Protein AF-A0A9W7AZM4-F1 (afdb_monomer_lite)

Foldseek 3Di:
DVVVVVCLVVVDLVSNLVVVLVVVLVVLVVLQVLVVVLVDDAPSPLVNVLSVVLSVCCRPPVVCSVVSVVVSVVVRVVVVVPDPDPDDDPVSSPDPPD

Secondary structure (DSSP, 8-state):
-HHHHHHHHTT-HHHHHHHHHHHHHHHHHHHHHHHHTTT----HHHHHHHHHHHHHHHHH-TTTHHHHHHHHHHHHHHHHHHS---PPPTTTS-----

Radius of gyration: 16.4 Å; chains: 1; bounding box: 35×31×39 Å

Sequence (98 aa):
MGLAVAVWVFSGNYIFTSLFTLMVLLGQLEYYRGVMSTGVYPARKISVVGSCAMFLTGLFFPSLHQLCLPAFSTISMIWFLTAKRNASSISEVRSPFT

Organism: NCBI:txid1714387

pLDDT: mean 77.92, std 11.47, range [40.75, 89.75]

Structure (mmCIF, N/CA/C/O backbone):
data_AF-A0A9W7AZM4-F1
#
_entry.id   AF-A0A9W7AZM4-F1
#
loop_
_atom_site.group_PDB
_atom_site.id
_atom_site.type_symbol
_atom_site.label_atom_id
_atom_site.label_alt_id
_atom_site.label_comp_id
_atom_site.label_asym_id
_atom_site.label_entity_id
_atom_site.label_seq_id
_atom_site.pdbx_PDB_ins_code
_atom_site.Cartn_x
_atom_site.Cartn_y
_atom_site.Cartn_z
_atom_site.occupancy
_atom_site.B_iso_or_equiv
_atom_site.auth_seq_id
_atom_site.auth_comp_id
_atom_site.auth_asym_id
_atom_site.auth_atom_id
_atom_site.pdbx_PDB_model_num
ATOM 1 N N . MET A 1 1 ? 4.113 -18.159 -18.810 1.00 62.81 1 MET A N 1
ATOM 2 C CA . MET A 1 1 ? 4.106 -17.378 -17.551 1.00 62.81 1 MET A CA 1
ATOM 3 C C . MET A 1 1 ? 5.427 -16.639 -17.327 1.00 62.81 1 MET A C 1
ATOM 5 O O . MET A 1 1 ? 5.399 -15.419 -17.343 1.00 62.81 1 MET A O 1
ATOM 9 N N . GLY A 1 2 ? 6.584 -17.311 -17.230 1.00 75.88 2 GLY A N 1
ATOM 10 C CA . GLY A 1 2 ? 7.870 -16.642 -16.933 1.00 75.88 2 GLY A CA 1
ATOM 11 C C . GLY A 1 2 ? 8.326 -15.557 -17.925 1.00 75.88 2 GLY A C 1
ATOM 12 O O . GLY A 1 2 ? 8.801 -14.513 -17.501 1.00 75.88 2 GLY A O 1
ATOM 13 N N . LEU A 1 3 ? 8.117 -15.752 -19.232 1.00 80.94 3 LEU A N 1
ATOM 14 C CA . LEU A 1 3 ? 8.539 -14.788 -20.264 1.00 80.94 3 LEU A CA 1
ATOM 15 C C . LEU A 1 3 ? 7.754 -13.463 -20.180 1.00 80.94 3 LEU A C 1
ATOM 17 O O . LEU A 1 3 ? 8.336 -12.389 -20.260 1.00 80.94 3 LEU A O 1
ATOM 21 N N . ALA A 1 4 ? 6.445 -13.534 -19.919 1.00 77.94 4 ALA A N 1
ATOM 22 C CA . ALA A 1 4 ? 5.602 -12.353 -19.721 1.00 77.94 4 ALA A CA 1
ATOM 23 C C . ALA A 1 4 ? 6.001 -11.565 -18.462 1.00 77.94 4 ALA A C 1
ATOM 25 O O . ALA A 1 4 ? 6.061 -10.339 -18.491 1.00 77.94 4 ALA A O 1
ATOM 26 N N . VAL A 1 5 ? 6.337 -12.271 -17.375 1.00 78.25 5 VAL A N 1
ATOM 27 C CA . VAL A 1 5 ? 6.831 -11.647 -16.138 1.00 78.25 5 VAL A CA 1
ATOM 28 C C . VAL A 1 5 ? 8.200 -11.006 -16.362 1.00 78.25 5 VAL A C 1
ATOM 30 O O . VAL A 1 5 ? 8.421 -9.896 -15.898 1.00 78.25 5 VAL A O 1
ATOM 33 N N . ALA A 1 6 ? 9.095 -11.646 -17.118 1.00 78.44 6 ALA A N 1
ATOM 34 C CA . ALA A 1 6 ? 10.397 -11.072 -17.450 1.00 78.44 6 ALA A CA 1
ATOM 35 C C . ALA A 1 6 ? 10.249 -9.777 -18.265 1.00 78.44 6 ALA A C 1
ATOM 37 O O . ALA A 1 6 ? 10.795 -8.749 -17.876 1.00 78.44 6 ALA A O 1
ATOM 38 N N . VAL A 1 7 ? 9.453 -9.792 -19.340 1.00 82.06 7 VAL A N 1
ATOM 39 C CA . VAL A 1 7 ? 9.188 -8.589 -20.154 1.00 82.06 7 VAL A CA 1
ATOM 40 C C . VAL A 1 7 ? 8.599 -7.465 -19.302 1.00 82.06 7 VAL A C 1
ATOM 42 O O . VAL A 1 7 ? 8.968 -6.307 -19.469 1.00 82.06 7 VAL A O 1
ATOM 45 N N . TRP A 1 8 ? 7.734 -7.799 -18.346 1.00 79.12 8 TRP A N 1
ATOM 46 C CA . TRP A 1 8 ? 7.166 -6.823 -17.426 1.00 79.12 8 TRP A CA 1
ATOM 47 C C . TRP A 1 8 ? 8.191 -6.254 -16.432 1.00 79.12 8 TRP A C 1
ATOM 49 O O . TRP A 1 8 ? 8.272 -5.035 -16.283 1.00 79.12 8 TRP A O 1
ATOM 59 N N . VAL A 1 9 ? 9.018 -7.093 -15.803 1.00 79.50 9 VAL A N 1
ATOM 60 C CA . VAL A 1 9 ? 10.091 -6.652 -14.888 1.00 79.50 9 VAL A CA 1
ATOM 61 C C . VAL A 1 9 ? 11.097 -5.750 -15.610 1.00 79.50 9 VAL A C 1
ATOM 63 O O . VAL A 1 9 ? 11.555 -4.760 -15.045 1.00 79.50 9 VAL A O 1
ATOM 66 N N . PHE A 1 10 ? 11.387 -6.035 -16.881 1.00 81.12 10 PHE A N 1
ATOM 67 C CA . PHE A 1 10 ? 12.299 -5.234 -17.701 1.00 81.12 10 PHE A CA 1
ATOM 68 C C . PHE A 1 10 ? 11.629 -4.052 -18.429 1.00 81.12 10 PHE A C 1
ATOM 70 O O . PHE A 1 10 ? 12.321 -3.293 -19.102 1.00 81.12 10 PHE A O 1
ATOM 77 N N . SER A 1 11 ? 10.315 -3.833 -18.271 1.00 79.06 11 SER A N 1
ATOM 78 C CA . SER A 1 11 ? 9.567 -2.751 -18.950 1.00 79.06 11 SER A CA 1
ATOM 79 C C . SER A 1 11 ? 9.839 -1.337 -18.406 1.00 79.06 11 SER A C 1
ATOM 81 O O . SER A 1 11 ? 9.304 -0.354 -18.920 1.00 79.06 11 SER A O 1
ATOM 83 N N . GLY A 1 12 ? 10.695 -1.218 -17.389 1.00 78.88 12 GLY A N 1
ATOM 84 C CA . GLY A 1 12 ? 11.067 0.045 -16.758 1.00 78.88 12 GLY A CA 1
ATOM 85 C C . GLY A 1 12 ? 10.205 0.389 -15.542 1.00 78.88 12 GLY A C 1
ATOM 86 O O . GLY A 1 12 ? 9.069 -0.063 -15.394 1.00 78.88 12 GLY A O 1
ATOM 87 N N . ASN A 1 13 ? 10.764 1.219 -14.657 1.00 79.38 13 ASN A N 1
ATOM 88 C CA . ASN A 1 13 ? 10.224 1.457 -13.314 1.00 79.38 13 ASN A CA 1
ATOM 89 C C . ASN A 1 13 ? 8.767 1.942 -13.315 1.00 79.38 13 ASN A C 1
ATOM 91 O O . ASN A 1 13 ? 7.975 1.498 -12.497 1.00 79.38 13 ASN A O 1
ATOM 95 N N . TYR A 1 14 ? 8.367 2.798 -14.256 1.00 79.12 14 TYR A N 1
ATOM 96 C CA . TYR A 1 14 ? 7.004 3.337 -14.290 1.00 79.12 14 TYR A CA 1
ATOM 97 C C . TYR A 1 14 ? 5.941 2.281 -14.631 1.00 79.12 14 TYR A C 1
ATOM 99 O O . TYR A 1 14 ? 4.900 2.211 -13.973 1.00 79.12 14 TYR A O 1
ATOM 107 N N . ILE A 1 15 ? 6.192 1.444 -15.641 1.00 82.25 15 ILE A N 1
ATOM 108 C CA . ILE A 1 15 ? 5.246 0.408 -16.091 1.00 82.25 15 ILE A CA 1
ATOM 109 C C . ILE A 1 15 ? 5.220 -0.745 -15.085 1.00 82.25 15 ILE A C 1
ATOM 111 O O . ILE A 1 15 ? 4.150 -1.244 -14.729 1.00 82.25 15 ILE A O 1
ATOM 115 N N . PHE A 1 16 ? 6.386 -1.115 -14.557 1.00 83.38 16 PHE A N 1
ATOM 116 C CA . PHE A 1 16 ? 6.489 -2.113 -13.504 1.00 83.38 16 PHE A CA 1
ATOM 117 C C . PHE A 1 16 ? 5.727 -1.687 -12.243 1.00 83.38 16 PHE A C 1
ATOM 119 O O . PHE A 1 16 ? 4.806 -2.382 -11.807 1.00 83.38 16 PHE A O 1
ATOM 126 N N . THR A 1 17 ? 6.041 -0.510 -11.699 1.00 84.75 17 THR A N 1
ATOM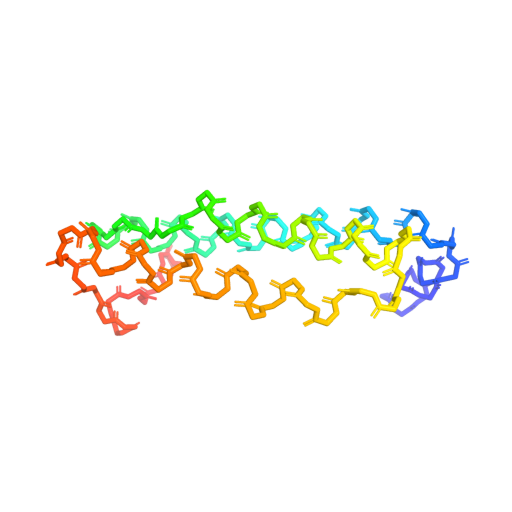 127 C CA . THR A 1 17 ? 5.446 -0.027 -10.449 1.00 84.75 17 THR A CA 1
ATOM 128 C C . THR A 1 17 ? 3.950 0.247 -10.586 1.00 84.75 17 THR A C 1
ATOM 130 O O . THR A 1 17 ? 3.203 -0.058 -9.659 1.00 84.75 17 THR A O 1
ATOM 133 N N . SER A 1 18 ? 3.473 0.771 -11.720 1.00 83.56 18 SER A N 1
ATOM 134 C CA . SER A 1 18 ? 2.038 1.045 -11.919 1.00 83.56 18 SER A CA 1
ATOM 135 C C . SER A 1 18 ? 1.195 -0.231 -11.983 1.00 83.56 18 SER A C 1
ATOM 137 O O . SER A 1 18 ? 0.205 -0.343 -11.257 1.00 83.56 18 SER A O 1
ATOM 139 N N . LEU A 1 19 ? 1.608 -1.226 -12.773 1.00 86.62 19 LEU A N 1
ATOM 140 C CA . LEU A 1 19 ? 0.925 -2.522 -12.837 1.00 86.62 19 LEU A CA 1
ATOM 141 C C . LEU A 1 19 ? 1.007 -3.271 -11.501 1.00 86.62 19 LEU A C 1
ATOM 143 O O . LEU A 1 19 ? 0.027 -3.887 -11.081 1.00 86.62 19 LEU A O 1
ATOM 147 N N . PHE A 1 20 ? 2.139 -3.174 -10.798 1.00 87.06 20 PHE A N 1
ATOM 148 C CA . PHE A 1 20 ? 2.305 -3.795 -9.485 1.00 87.06 20 PHE A CA 1
ATOM 149 C C . PHE A 1 20 ? 1.392 -3.140 -8.444 1.00 87.06 20 PHE A C 1
ATOM 151 O O . PHE A 1 20 ? 0.697 -3.828 -7.698 1.00 87.06 20 PHE A O 1
ATOM 158 N N . THR A 1 21 ? 1.311 -1.807 -8.456 1.00 87.81 21 THR A N 1
ATOM 159 C CA . THR A 1 21 ? 0.394 -1.042 -7.601 1.00 87.81 21 THR A CA 1
ATOM 160 C C . THR A 1 21 ? -1.056 -1.441 -7.868 1.00 87.81 21 THR A C 1
ATOM 162 O O . THR A 1 21 ? -1.813 -1.658 -6.925 1.00 87.81 21 THR A O 1
ATOM 165 N N . LEU A 1 22 ? -1.444 -1.598 -9.137 1.00 87.94 22 LEU A N 1
ATOM 166 C CA . LEU A 1 22 ? -2.796 -2.009 -9.519 1.00 87.94 22 LEU A CA 1
ATOM 167 C C . LEU A 1 22 ? -3.128 -3.418 -9.000 1.00 87.94 22 LEU A C 1
ATOM 169 O O . LEU A 1 22 ? -4.193 -3.616 -8.416 1.00 87.94 22 LEU A O 1
ATOM 173 N N . MET A 1 23 ? -2.202 -4.372 -9.128 1.00 88.31 23 MET A N 1
ATOM 174 C CA . MET A 1 23 ? -2.366 -5.728 -8.583 1.00 88.31 23 MET A CA 1
ATOM 175 C C . MET A 1 23 ? -2.536 -5.724 -7.061 1.00 88.31 23 MET A C 1
ATOM 177 O O . MET A 1 23 ? -3.438 -6.380 -6.536 1.00 88.31 23 MET A O 1
ATOM 181 N N . VAL A 1 24 ? -1.724 -4.942 -6.345 1.00 88.50 24 VAL A N 1
ATOM 182 C CA . VAL A 1 24 ? -1.836 -4.808 -4.885 1.00 88.50 24 VAL A CA 1
ATOM 183 C C . VAL A 1 24 ? -3.172 -4.182 -4.489 1.00 88.50 24 VAL A C 1
ATOM 185 O O . VAL A 1 24 ? -3.817 -4.668 -3.562 1.00 88.50 24 VAL A O 1
ATOM 188 N N . LEU A 1 25 ? -3.629 -3.154 -5.2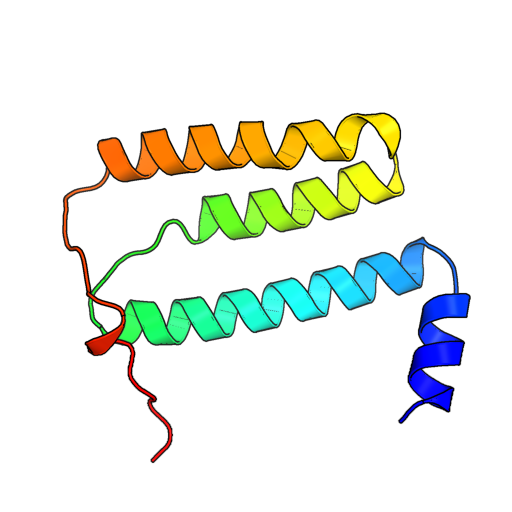09 1.00 88.00 25 LEU A N 1
ATOM 189 C CA . LEU A 1 25 ? -4.928 -2.527 -4.962 1.00 88.00 25 LEU A CA 1
ATOM 190 C C . LEU A 1 25 ? -6.084 -3.514 -5.133 1.00 88.00 25 LEU A C 1
ATOM 192 O O . LEU A 1 25 ? -6.961 -3.574 -4.271 1.00 88.00 25 LEU A O 1
ATOM 196 N N . LEU A 1 26 ? -6.086 -4.302 -6.210 1.00 88.31 26 LEU A N 1
ATOM 197 C CA . LEU A 1 26 ? -7.123 -5.310 -6.446 1.00 88.31 26 LEU A CA 1
ATOM 198 C C . LEU A 1 26 ? -7.119 -6.391 -5.358 1.00 88.31 26 LEU A C 1
ATOM 200 O O . LEU A 1 26 ? -8.175 -6.673 -4.790 1.00 88.31 26 LEU A O 1
ATOM 204 N N . GLY A 1 27 ? -5.946 -6.920 -4.999 1.00 85.62 27 GLY A N 1
ATOM 205 C CA . GLY A 1 27 ? -5.823 -7.923 -3.936 1.00 85.62 27 GLY A CA 1
ATOM 206 C C . GLY A 1 27 ? -6.272 -7.399 -2.568 1.00 85.62 27 GLY A C 1
ATOM 207 O O . GLY A 1 27 ? -6.997 -8.077 -1.839 1.00 85.62 27 GLY A O 1
ATOM 208 N N . GLN A 1 28 ? -5.923 -6.153 -2.231 1.00 84.38 28 GLN A N 1
ATOM 209 C CA . GLN A 1 28 ? -6.397 -5.509 -1.003 1.00 84.38 28 GLN A CA 1
ATOM 210 C C . GLN A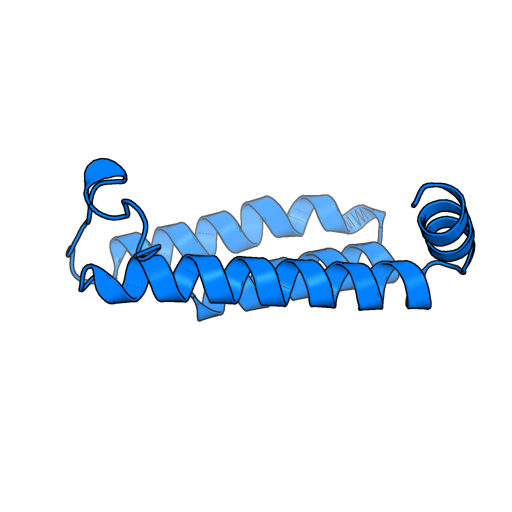 1 28 ? -7.913 -5.308 -1.008 1.00 84.38 28 GLN A C 1
ATOM 212 O O . GLN A 1 28 ? -8.567 -5.517 0.013 1.00 84.38 28 GLN A O 1
ATOM 217 N N . LEU A 1 29 ? -8.492 -4.902 -2.139 1.00 84.56 29 LEU A N 1
ATOM 218 C CA . LEU A 1 29 ? -9.936 -4.718 -2.266 1.00 84.56 29 LEU A CA 1
ATOM 219 C C . LEU A 1 29 ? -10.695 -6.030 -2.079 1.00 84.56 29 LEU A C 1
ATOM 221 O O . LEU A 1 29 ? -11.711 -6.032 -1.387 1.00 84.56 29 LEU A O 1
ATOM 225 N N . GLU A 1 30 ? -10.213 -7.124 -2.659 1.00 84.19 30 GLU A N 1
ATOM 226 C CA . GLU A 1 30 ? -10.802 -8.453 -2.490 1.00 84.19 30 GLU A CA 1
ATOM 227 C C . GLU A 1 30 ? -10.718 -8.928 -1.035 1.00 84.19 30 GLU A C 1
ATOM 229 O O . GLU A 1 30 ? -11.738 -9.301 -0.450 1.00 84.19 30 GLU A O 1
ATOM 234 N N . TYR A 1 31 ? -9.548 -8.783 -0.405 1.00 83.12 31 TYR A N 1
ATOM 235 C CA . TYR A 1 31 ? -9.373 -9.062 1.020 1.00 83.12 31 TYR A CA 1
ATOM 236 C C . TYR A 1 31 ? -10.358 -8.261 1.882 1.00 83.12 31 TYR A C 1
ATOM 238 O O . TYR A 1 31 ? -11.067 -8.819 2.721 1.00 83.12 31 TYR A O 1
ATOM 246 N N . TYR A 1 32 ? -10.475 -6.951 1.643 1.00 81.81 32 TYR A N 1
ATOM 247 C CA . TYR A 1 32 ? -11.406 -6.114 2.395 1.00 81.81 32 TYR A CA 1
ATOM 248 C C . TYR A 1 32 ? -12.868 -6.458 2.134 1.00 81.81 32 TYR A C 1
ATOM 250 O O . TYR A 1 32 ? -13.677 -6.296 3.043 1.00 81.81 32 TYR A O 1
ATOM 258 N N . ARG A 1 33 ? -13.229 -6.936 0.940 1.00 79.62 33 ARG A N 1
ATOM 259 C CA . ARG A 1 33 ? -14.588 -7.431 0.669 1.00 79.62 33 ARG A CA 1
ATOM 260 C C . ARG A 1 33 ? -14.901 -8.663 1.518 1.00 79.62 33 ARG A C 1
ATOM 262 O O . ARG A 1 33 ? -15.969 -8.689 2.120 1.00 79.62 33 ARG A O 1
ATOM 269 N N . GLY A 1 34 ? -13.960 -9.600 1.645 1.00 77.69 34 GLY A N 1
ATOM 270 C CA . GLY A 1 34 ? -14.102 -10.763 2.531 1.00 77.69 34 GLY A CA 1
ATOM 271 C C . GLY A 1 34 ? -14.202 -10.389 4.016 1.00 77.69 34 GLY A C 1
ATOM 272 O O . GLY A 1 34 ? -15.015 -10.944 4.750 1.00 77.69 34 GLY A O 1
ATOM 273 N N . VAL A 1 35 ? -13.440 -9.390 4.464 1.00 75.75 35 VAL A N 1
ATOM 274 C CA . VAL A 1 35 ? -13.544 -8.893 5.849 1.00 75.75 35 VAL A CA 1
ATOM 275 C C . VAL A 1 35 ? -14.854 -8.131 6.079 1.00 75.75 35 VAL A C 1
ATOM 277 O O . VAL A 1 35 ? -15.474 -8.266 7.124 1.00 75.75 35 VAL A O 1
ATOM 280 N N . MET A 1 36 ? -15.334 -7.352 5.110 1.00 76.00 36 MET A N 1
ATOM 281 C CA . MET A 1 36 ? -16.610 -6.643 5.264 1.00 76.00 36 MET A CA 1
ATOM 282 C C . MET A 1 36 ? -17.808 -7.602 5.311 1.00 76.00 36 MET A C 1
ATOM 284 O O . MET A 1 36 ? -18.795 -7.287 5.976 1.00 76.00 36 MET A O 1
ATOM 288 N N . SER A 1 37 ? -17.731 -8.783 4.681 1.00 73.75 37 SER A N 1
ATOM 289 C CA . SER A 1 37 ? -18.788 -9.799 4.805 1.00 73.75 37 SER A CA 1
ATOM 290 C C . SER A 1 37 ? -18.930 -10.392 6.211 1.00 73.75 37 SER A C 1
ATOM 292 O O . SER A 1 37 ? -19.986 -10.935 6.514 1.00 73.75 37 SER A O 1
ATOM 294 N N . THR A 1 38 ? -17.936 -10.241 7.096 1.00 69.94 38 THR A N 1
ATOM 295 C CA . THR A 1 38 ? -18.039 -10.673 8.503 1.00 69.94 38 THR A CA 1
ATOM 296 C C . THR A 1 38 ? -18.630 -9.599 9.425 1.00 69.94 38 THR A C 1
ATOM 298 O O . THR A 1 38 ? -18.690 -9.785 10.637 1.00 69.94 38 THR A O 1
ATOM 301 N N . GLY A 1 39 ? -19.082 -8.462 8.878 1.00 66.75 39 GLY A N 1
ATOM 302 C CA . GLY A 1 39 ? -19.657 -7.357 9.655 1.00 66.75 39 GLY A CA 1
ATOM 303 C C . GLY A 1 39 ? -18.619 -6.438 10.309 1.00 66.75 39 GLY A C 1
ATOM 304 O O . GLY A 1 39 ? -18.981 -5.552 11.089 1.00 66.75 39 GLY A O 1
ATOM 305 N N . VAL A 1 40 ? -17.336 -6.614 9.982 1.00 71.62 40 VAL A N 1
ATOM 306 C CA . VAL A 1 40 ? -16.240 -5.785 10.492 1.00 71.62 40 VAL A CA 1
ATOM 307 C C . VAL A 1 40 ? -15.858 -4.703 9.499 1.00 71.62 40 VAL A C 1
ATOM 309 O O . VAL A 1 40 ? -15.772 -4.921 8.293 1.00 71.62 40 VAL A O 1
ATOM 312 N N . TYR A 1 41 ? -15.598 -3.511 10.032 1.00 69.94 41 TYR A N 1
ATOM 313 C CA . TYR A 1 41 ? -15.162 -2.356 9.261 1.00 69.94 41 TYR A CA 1
ATOM 314 C C . TYR A 1 41 ? -13.643 -2.196 9.394 1.00 69.94 41 TYR A C 1
ATOM 316 O O . TYR A 1 41 ? -13.173 -1.708 10.420 1.00 69.94 41 TYR A O 1
ATOM 324 N N . PRO A 1 42 ? -12.850 -2.607 8.391 1.00 70.00 42 PRO A N 1
ATOM 325 C CA . PRO A 1 42 ? -11.402 -2.446 8.421 1.00 70.00 42 PRO A CA 1
ATOM 326 C C . PRO A 1 42 ? -10.975 -1.006 8.095 1.00 70.00 42 PRO A C 1
ATOM 328 O O . PRO A 1 42 ? -11.719 -0.235 7.481 1.00 70.00 42 PRO A O 1
ATOM 331 N N . ALA A 1 43 ? -9.716 -0.674 8.400 1.00 75.06 43 ALA A N 1
ATOM 332 C CA . ALA A 1 43 ? -9.048 0.587 8.052 1.00 75.06 43 ALA A CA 1
ATOM 333 C C . ALA A 1 43 ? -8.740 0.718 6.537 1.00 75.06 43 ALA A C 1
ATOM 335 O O . ALA A 1 43 ? -7.623 1.053 6.134 1.00 75.06 43 ALA A O 1
ATOM 336 N N . ARG A 1 44 ? -9.727 0.443 5.673 1.00 76.69 44 ARG A N 1
ATOM 337 C CA . ARG A 1 44 ? -9.571 0.295 4.214 1.00 76.69 44 ARG A CA 1
ATOM 338 C C . ARG A 1 44 ? -8.899 1.502 3.564 1.00 76.69 44 ARG A C 1
ATOM 340 O O . ARG A 1 44 ? -7.987 1.341 2.764 1.00 76.69 44 ARG A O 1
ATOM 347 N N . LYS A 1 45 ? -9.335 2.715 3.917 1.00 79.44 45 LYS A N 1
ATOM 348 C CA . LYS A 1 45 ? -8.797 3.952 3.326 1.00 79.44 45 LYS A CA 1
ATOM 349 C C . LYS A 1 45 ? -7.324 4.159 3.683 1.00 79.44 45 LYS A C 1
ATOM 351 O O . LYS A 1 45 ? -6.540 4.484 2.804 1.00 79.44 45 LYS A O 1
ATOM 356 N N . ILE A 1 46 ? -6.951 3.932 4.944 1.00 83.94 46 ILE A N 1
ATOM 357 C CA . ILE A 1 46 ? -5.582 4.157 5.430 1.00 83.94 46 ILE A CA 1
ATOM 358 C C . ILE A 1 46 ? -4.622 3.169 4.771 1.00 83.94 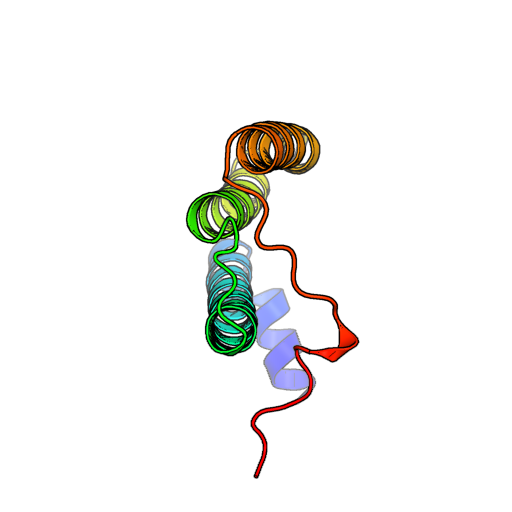46 ILE A C 1
ATOM 360 O O . ILE A 1 46 ? -3.560 3.573 4.311 1.00 83.94 46 ILE A O 1
ATOM 364 N N . SER A 1 47 ? -5.014 1.898 4.658 1.00 83.81 47 SER A N 1
ATOM 365 C CA . SER A 1 47 ? -4.150 0.898 4.029 1.00 83.81 47 SER A CA 1
ATOM 366 C C . SER A 1 47 ? -4.007 1.095 2.523 1.00 83.81 47 SER A C 1
ATOM 368 O O . SER A 1 47 ? -2.900 0.976 2.011 1.00 83.81 47 SER A O 1
ATOM 370 N N . VAL A 1 48 ? -5.094 1.423 1.814 1.00 85.69 48 VAL A N 1
ATOM 371 C CA . VAL A 1 48 ? -5.041 1.680 0.364 1.00 85.69 48 VAL A CA 1
ATOM 372 C C . VAL A 1 48 ? -4.155 2.892 0.068 1.00 85.69 48 VAL A C 1
ATOM 374 O O . VAL A 1 48 ? -3.285 2.833 -0.798 1.00 85.69 48 VAL A O 1
ATOM 377 N N . VAL A 1 49 ? -4.328 3.980 0.827 1.00 87.62 49 VAL A N 1
ATOM 378 C CA . VAL A 1 49 ? -3.495 5.183 0.688 1.00 87.62 49 VAL A CA 1
ATOM 379 C C . VAL A 1 49 ? -2.043 4.888 1.063 1.00 87.62 49 VAL A C 1
ATOM 381 O O . VAL A 1 49 ? -1.144 5.318 0.345 1.00 87.62 49 VAL A O 1
ATOM 384 N N . GLY A 1 50 ? -1.802 4.122 2.130 1.00 86.25 50 GLY A N 1
ATOM 385 C CA . GLY A 1 50 ? -0.456 3.753 2.564 1.00 86.25 50 GLY A CA 1
ATOM 386 C C . GLY A 1 50 ? 0.304 2.925 1.532 1.00 86.25 50 GLY A C 1
ATOM 387 O O . GLY A 1 50 ? 1.468 3.212 1.252 1.00 86.25 50 GLY A O 1
ATOM 388 N N . SER A 1 51 ? -0.357 1.953 0.902 1.00 85.50 51 SER A N 1
ATOM 389 C CA . SER A 1 51 ? 0.246 1.150 -0.165 1.00 85.50 51 SER A CA 1
ATOM 390 C C . SER A 1 51 ? 0.550 1.980 -1.413 1.00 85.50 51 SER A C 1
ATOM 392 O O . SER A 1 51 ? 1.668 1.910 -1.917 1.00 85.50 51 SER A O 1
ATOM 394 N N . CYS A 1 52 ? -0.374 2.834 -1.869 1.00 87.75 52 CYS A N 1
ATOM 395 C CA . CYS A 1 52 ? -0.098 3.758 -2.977 1.00 87.75 52 CYS A CA 1
ATOM 396 C C . CYS A 1 52 ? 1.061 4.711 -2.660 1.00 87.75 52 CYS A C 1
ATOM 398 O O . CYS A 1 52 ? 1.943 4.910 -3.494 1.00 87.75 52 CYS A O 1
ATOM 400 N N . ALA A 1 53 ? 1.084 5.279 -1.453 1.00 87.06 53 ALA A N 1
ATOM 401 C CA . ALA A 1 53 ? 2.140 6.186 -1.024 1.00 87.06 53 ALA A CA 1
ATOM 402 C C . ALA A 1 53 ? 3.508 5.493 -0.986 1.00 87.06 53 ALA A C 1
ATOM 404 O O . ALA A 1 53 ? 4.486 6.092 -1.417 1.00 87.06 53 ALA A O 1
ATOM 405 N N . MET A 1 54 ? 3.578 4.234 -0.545 1.00 86.12 54 MET A N 1
ATOM 406 C CA . MET A 1 54 ? 4.817 3.449 -0.525 1.00 86.12 54 MET A CA 1
ATOM 407 C C . MET A 1 54 ? 5.363 3.168 -1.935 1.00 86.12 54 MET A C 1
ATOM 409 O O . MET A 1 54 ? 6.572 3.239 -2.151 1.00 86.12 54 MET A O 1
ATOM 413 N N . PHE A 1 55 ? 4.494 2.891 -2.913 1.00 86.06 55 PHE A N 1
ATOM 414 C CA . PHE A 1 55 ? 4.927 2.696 -4.302 1.00 86.06 55 PHE A CA 1
ATOM 415 C C . PHE A 1 55 ? 5.329 4.004 -4.984 1.00 86.06 55 PHE A C 1
ATOM 417 O O . PHE A 1 55 ? 6.311 4.028 -5.726 1.00 86.06 55 PHE A O 1
ATOM 424 N N . LEU A 1 56 ? 4.628 5.104 -4.697 1.00 85.94 56 LEU A N 1
ATOM 425 C CA . LEU A 1 56 ? 4.989 6.431 -5.200 1.00 85.94 56 LEU A CA 1
ATOM 426 C C . LEU A 1 56 ? 6.324 6.915 -4.621 1.00 85.94 56 LEU A C 1
ATOM 428 O O . LEU A 1 56 ? 7.166 7.415 -5.367 1.00 85.94 56 LEU A O 1
ATOM 432 N N . THR A 1 57 ? 6.561 6.737 -3.320 1.00 85.88 57 THR A N 1
ATOM 433 C CA . THR A 1 57 ? 7.858 7.081 -2.718 1.00 85.88 57 THR A CA 1
ATOM 434 C C . THR A 1 57 ? 8.962 6.161 -3.213 1.00 85.88 57 THR A C 1
ATOM 436 O O . THR A 1 57 ? 10.044 6.652 -3.507 1.00 85.88 57 THR A O 1
ATOM 439 N N . GLY A 1 58 ? 8.694 4.871 -3.421 1.00 83.38 58 GLY A N 1
ATOM 440 C CA . GLY A 1 58 ? 9.642 3.964 -4.073 1.00 83.38 58 GLY A CA 1
ATOM 441 C C . GLY A 1 58 ? 10.036 4.396 -5.493 1.00 83.38 58 GLY A C 1
ATOM 442 O O . GLY A 1 58 ? 11.175 4.175 -5.896 1.00 83.38 58 GLY A O 1
ATOM 443 N N . LEU A 1 59 ? 9.126 5.043 -6.231 1.00 84.06 59 LEU A N 1
ATOM 444 C CA . LEU A 1 59 ? 9.356 5.491 -7.608 1.00 84.06 59 LEU A CA 1
ATOM 445 C C . LEU A 1 59 ? 10.152 6.803 -7.698 1.00 84.06 59 LEU A C 1
ATOM 447 O O . LEU A 1 59 ? 11.035 6.916 -8.544 1.00 84.06 59 LEU A O 1
ATOM 451 N N . PHE A 1 60 ? 9.845 7.788 -6.846 1.00 83.75 60 PHE A N 1
ATOM 452 C CA . PHE A 1 60 ? 10.454 9.127 -6.912 1.00 83.75 60 PHE A CA 1
ATOM 453 C C . PHE A 1 60 ? 11.563 9.365 -5.877 1.00 83.75 60 PHE A C 1
ATOM 455 O O . PHE A 1 60 ? 12.517 10.088 -6.153 1.00 83.75 60 PHE A O 1
ATOM 462 N N . PHE A 1 61 ? 11.454 8.765 -4.690 1.00 85.19 61 PHE A N 1
ATOM 463 C CA . PHE A 1 61 ? 12.343 9.000 -3.547 1.00 85.19 61 PHE A CA 1
ATOM 464 C C . PHE A 1 61 ? 12.705 7.674 -2.854 1.00 85.19 61 PHE A C 1
ATOM 466 O O . PHE A 1 61 ? 12.288 7.424 -1.716 1.00 85.19 61 PHE A O 1
ATOM 473 N N . PRO A 1 62 ? 13.495 6.806 -3.515 1.00 81.06 62 PRO A N 1
ATOM 474 C CA . PRO A 1 62 ? 13.751 5.441 -3.058 1.00 81.06 62 PRO A CA 1
ATOM 475 C C . PRO A 1 62 ? 14.461 5.371 -1.703 1.00 81.06 62 PRO A C 1
ATOM 477 O O . PRO A 1 62 ? 14.371 4.358 -1.026 1.00 81.06 62 PRO A O 1
ATOM 480 N N . SER A 1 63 ? 15.123 6.427 -1.240 1.00 82.69 63 SER A N 1
ATOM 481 C CA . SER A 1 63 ? 15.729 6.480 0.098 1.00 82.69 63 SER A CA 1
ATOM 482 C C . SER A 1 63 ? 14.699 6.664 1.221 1.00 82.69 63 SER A C 1
ATOM 484 O O . SER A 1 63 ? 14.971 6.301 2.361 1.00 82.69 63 SER A O 1
ATOM 486 N N . LEU A 1 64 ? 13.512 7.205 0.919 1.00 83.50 64 LEU A N 1
ATOM 487 C CA . LEU A 1 64 ? 12.480 7.525 1.912 1.00 83.50 64 LEU A CA 1
ATOM 488 C C . LEU A 1 64 ? 11.377 6.460 2.019 1.00 83.50 64 LEU A C 1
ATOM 490 O O . LEU A 1 64 ? 10.574 6.523 2.949 1.00 83.50 64 LEU A O 1
ATOM 494 N N . HIS A 1 65 ? 11.328 5.463 1.127 1.00 81.81 65 HIS A N 1
ATOM 495 C CA . HIS A 1 65 ? 10.245 4.463 1.118 1.00 81.81 65 HIS A CA 1
ATOM 496 C C . HIS A 1 65 ? 10.117 3.691 2.447 1.00 81.81 65 HIS A C 1
ATOM 498 O O . HIS A 1 65 ? 9.016 3.307 2.840 1.00 81.81 65 HIS A O 1
ATOM 504 N N . GLN A 1 66 ? 11.229 3.501 3.169 1.00 83.50 66 GLN A N 1
ATOM 505 C CA . GLN A 1 66 ? 11.256 2.801 4.458 1.00 83.50 66 GLN A CA 1
ATOM 506 C C . GLN A 1 66 ? 10.483 3.543 5.554 1.00 83.50 66 GLN A C 1
ATOM 508 O O . GLN A 1 66 ? 10.012 2.910 6.494 1.00 83.50 66 GLN A O 1
ATOM 513 N N . LEU A 1 67 ? 10.305 4.864 5.424 1.00 86.81 67 LEU A N 1
ATOM 514 C CA . LEU A 1 67 ? 9.541 5.678 6.372 1.00 86.81 67 LEU A CA 1
ATOM 515 C C . LEU A 1 67 ? 8.026 5.524 6.189 1.00 86.81 67 LEU A C 1
ATOM 517 O O . LEU A 1 67 ? 7.270 5.764 7.130 1.00 86.81 67 LEU A O 1
ATOM 521 N N . CYS A 1 68 ? 7.563 5.092 5.011 1.00 84.12 68 CYS A N 1
ATOM 522 C CA . CYS A 1 68 ? 6.132 4.931 4.755 1.00 84.12 68 CYS A CA 1
ATOM 523 C C . CYS A 1 68 ? 5.515 3.851 5.652 1.00 84.12 68 CYS A C 1
ATOM 525 O O . CYS A 1 68 ? 4.448 4.072 6.218 1.00 84.12 68 CYS A O 1
ATOM 527 N N . LEU A 1 69 ? 6.192 2.715 5.841 1.00 84.06 69 LEU A N 1
ATOM 528 C CA . LEU A 1 69 ? 5.687 1.627 6.685 1.00 84.06 69 LEU A CA 1
ATOM 529 C C . LEU A 1 69 ? 5.410 2.059 8.139 1.00 84.06 69 LEU A C 1
ATOM 531 O O . LEU A 1 69 ? 4.270 1.898 8.576 1.00 84.06 69 LEU A O 1
ATOM 535 N N . PRO A 1 70 ? 6.372 2.629 8.894 1.00 89.31 70 PRO A N 1
ATOM 536 C CA . PRO A 1 70 ? 6.122 3.072 10.263 1.00 89.31 70 PRO A CA 1
ATOM 537 C C . PRO A 1 70 ? 5.137 4.247 10.342 1.00 89.31 70 PRO A C 1
ATOM 539 O O . PRO A 1 70 ? 4.357 4.315 11.292 1.00 89.31 70 PRO A O 1
ATOM 542 N N . ALA A 1 71 ? 5.114 5.147 9.351 1.00 89.75 71 ALA A N 1
ATOM 543 C CA . ALA A 1 71 ? 4.169 6.265 9.326 1.00 89.75 71 ALA A CA 1
ATOM 544 C C . ALA A 1 71 ? 2.716 5.791 9.142 1.00 89.75 71 ALA A C 1
ATOM 546 O O . ALA A 1 71 ? 1.830 6.145 9.917 1.00 89.75 71 ALA A O 1
ATOM 547 N N . PHE A 1 72 ? 2.453 4.938 8.149 1.00 87.94 72 PHE A N 1
ATOM 548 C CA . PHE A 1 72 ? 1.103 4.419 7.928 1.00 87.94 72 PHE A CA 1
ATOM 549 C C . PHE A 1 72 ? 0.692 3.386 8.985 1.00 87.94 72 PHE A C 1
ATOM 551 O O . PHE A 1 72 ? -0.495 3.308 9.311 1.00 87.94 72 PHE A O 1
ATOM 558 N N . SER A 1 73 ? 1.638 2.651 9.588 1.00 85.25 73 SER A N 1
ATOM 559 C CA . SER A 1 73 ? 1.327 1.737 10.693 1.00 85.25 73 SER A CA 1
ATOM 560 C C . SER A 1 73 ? 0.885 2.493 11.947 1.00 85.25 73 SER A C 1
ATOM 562 O O . SER A 1 73 ? -0.138 2.139 12.534 1.00 85.25 73 SER A O 1
ATOM 564 N N . THR A 1 74 ? 1.562 3.584 12.313 1.00 89.44 74 THR A N 1
ATOM 565 C CA . THR A 1 74 ? 1.157 4.427 13.451 1.00 89.44 74 THR A CA 1
ATOM 566 C C . THR A 1 74 ? -0.197 5.089 13.215 1.00 89.44 74 THR A C 1
ATOM 568 O O . THR A 1 74 ? -1.047 5.051 14.104 1.00 89.44 74 THR A O 1
ATOM 571 N N . ILE A 1 75 ? -0.464 5.596 12.007 1.00 87.88 75 ILE A N 1
ATOM 572 C CA . ILE A 1 75 ? -1.791 6.130 11.647 1.00 87.88 75 ILE A CA 1
ATOM 573 C C . ILE A 1 75 ? -2.867 5.038 11.755 1.00 87.88 75 ILE A C 1
ATOM 575 O O . ILE A 1 75 ? -3.942 5.283 12.306 1.00 87.88 75 ILE A O 1
ATOM 579 N N . SER A 1 76 ? -2.585 3.822 11.276 1.00 85.00 76 SER A N 1
ATOM 580 C CA . SER A 1 76 ? -3.526 2.700 11.388 1.00 85.00 76 SER A CA 1
ATOM 581 C C . SER A 1 76 ? -3.785 2.308 12.845 1.00 85.00 76 SER A C 1
ATOM 583 O O . SER A 1 76 ? -4.929 2.049 13.208 1.00 85.00 76 SER A O 1
ATOM 585 N N . MET A 1 77 ? -2.761 2.351 13.702 1.00 85.25 77 MET A N 1
ATOM 586 C CA . MET A 1 77 ? -2.882 2.074 15.132 1.00 85.25 77 MET A CA 1
ATOM 587 C C . MET A 1 77 ? -3.772 3.111 15.821 1.00 85.25 77 MET A C 1
ATOM 589 O O . MET A 1 77 ? -4.697 2.743 16.540 1.00 85.25 77 MET A O 1
ATOM 593 N N . ILE A 1 78 ? -3.551 4.403 15.560 1.00 88.06 78 ILE A N 1
ATOM 594 C CA . ILE A 1 78 ? -4.396 5.482 16.095 1.00 88.06 78 ILE A CA 1
ATOM 595 C C . ILE A 1 78 ? -5.849 5.288 15.649 1.00 88.06 78 ILE A C 1
ATOM 597 O O . ILE A 1 78 ? -6.778 5.441 16.445 1.00 88.06 78 ILE A O 1
ATOM 601 N N . TRP A 1 79 ? -6.059 4.896 14.391 1.00 84.75 79 TRP A N 1
ATOM 602 C CA . TRP A 1 79 ? -7.391 4.591 13.882 1.00 84.75 79 TRP A C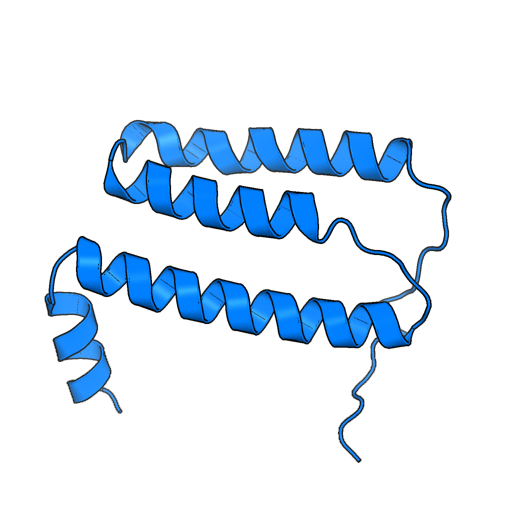A 1
ATOM 603 C C . TRP A 1 79 ? -8.030 3.394 14.598 1.00 84.75 79 TRP A C 1
ATOM 605 O O . TRP A 1 79 ? -9.180 3.481 15.014 1.00 84.75 79 TRP A O 1
ATOM 615 N N . PHE A 1 80 ? -7.294 2.304 14.823 1.00 81.62 80 PHE A N 1
ATOM 616 C CA . PHE A 1 80 ? -7.807 1.148 15.569 1.00 81.62 80 PHE A CA 1
ATOM 617 C C . PHE A 1 80 ? -8.111 1.462 17.038 1.00 81.62 80 PHE A C 1
ATOM 619 O O . PHE A 1 80 ? -9.031 0.877 17.605 1.00 81.62 80 PHE A O 1
ATOM 626 N N . LEU A 1 81 ? -7.372 2.387 17.653 1.00 83.81 81 LEU A N 1
ATOM 627 C CA . LEU A 1 81 ? -7.627 2.842 19.022 1.00 83.81 81 LEU A CA 1
ATOM 628 C C . LEU A 1 81 ? -8.856 3.759 19.126 1.00 83.81 81 LEU A C 1
ATOM 630 O O . LEU A 1 81 ? -9.460 3.843 20.192 1.00 83.81 81 LEU A O 1
ATOM 634 N N . THR A 1 82 ? -9.230 4.437 18.037 1.00 82.25 82 THR A N 1
ATOM 635 C CA . THR A 1 82 ? -10.355 5.391 18.000 1.00 82.25 82 THR A CA 1
ATOM 636 C C . THR A 1 82 ? -11.637 4.799 17.409 1.00 82.25 82 THR A C 1
ATOM 638 O O . THR A 1 82 ? -12.735 5.241 17.754 1.00 82.25 82 THR A O 1
ATOM 641 N N . ALA A 1 83 ? -11.537 3.781 16.554 1.00 74.25 83 ALA A N 1
ATOM 642 C CA . ALA A 1 83 ? -12.681 3.068 15.999 1.00 74.25 83 ALA A CA 1
ATOM 643 C C . ALA A 1 83 ? -13.317 2.122 17.040 1.00 74.25 83 ALA A C 1
ATOM 645 O O . ALA A 1 83 ? -12.626 1.409 17.768 1.00 74.25 83 ALA A O 1
ATOM 646 N N . LYS A 1 84 ? -14.659 2.087 17.111 1.00 59.53 84 LYS A N 1
ATOM 647 C CA . LYS A 1 84 ? -15.388 1.171 18.010 1.00 59.53 84 LYS A CA 1
ATOM 648 C C . LYS A 1 84 ? -15.051 -0.291 17.676 1.00 59.53 84 LYS A C 1
ATOM 650 O O . LYS A 1 84 ? -15.140 -0.710 16.525 1.00 59.53 84 LYS A O 1
ATOM 655 N N . ARG A 1 85 ? -14.686 -1.055 18.713 1.00 59.47 85 ARG A N 1
ATOM 656 C CA . ARG A 1 85 ? -14.247 -2.459 18.660 1.00 59.47 85 ARG A CA 1
ATOM 657 C C . ARG A 1 85 ? -15.378 -3.407 18.240 1.00 59.47 85 ARG A C 1
ATOM 659 O O . ARG A 1 85 ? -16.042 -3.972 19.097 1.00 59.47 85 ARG A O 1
ATOM 666 N N . ASN A 1 86 ? -15.532 -3.644 16.943 1.00 56.31 86 ASN A N 1
ATOM 667 C CA . ASN A 1 86 ? -16.085 -4.905 16.447 1.00 56.31 86 ASN A CA 1
ATOM 668 C C . ASN A 1 86 ? -14.920 -5.666 15.811 1.00 56.31 86 ASN A C 1
ATOM 670 O O . ASN A 1 86 ? -14.546 -5.391 14.673 1.00 56.31 86 ASN A O 1
ATOM 674 N N . ALA A 1 87 ? -14.265 -6.525 16.592 1.00 56.91 87 ALA A N 1
ATOM 675 C CA . ALA A 1 87 ? -13.119 -7.308 16.143 1.00 56.91 87 ALA A CA 1
ATOM 676 C C . ALA A 1 87 ? -13.601 -8.685 15.673 1.00 56.91 87 ALA A C 1
ATOM 678 O O . ALA A 1 87 ? -14.147 -9.433 16.477 1.00 56.91 87 ALA A O 1
ATOM 679 N N . SER A 1 88 ? -13.389 -9.014 14.397 1.00 54.62 88 SER A N 1
ATOM 680 C CA . SER A 1 88 ? -13.596 -10.368 13.870 1.00 54.62 88 SER A CA 1
ATOM 681 C C . SER A 1 88 ? -12.296 -11.140 13.939 1.00 54.62 88 SER A C 1
ATOM 683 O O . SER A 1 88 ? -11.219 -10.599 13.663 1.00 54.62 88 SER A O 1
ATOM 685 N N . SER A 1 89 ? -12.399 -12.422 14.244 1.00 57.06 89 SER A N 1
ATOM 686 C CA . SER A 1 89 ? -11.256 -13.329 14.206 1.00 57.06 89 SER A CA 1
ATOM 687 C C . SER A 1 89 ? -10.994 -13.819 12.776 1.00 57.06 89 SER A C 1
ATOM 689 O O . SER A 1 89 ? -11.909 -13.939 11.965 1.00 57.06 89 SER A O 1
ATOM 691 N N . ILE A 1 90 ? -9.740 -14.152 12.455 1.00 57.84 90 ILE A N 1
ATOM 692 C CA . ILE A 1 90 ? -9.357 -14.758 11.161 1.00 57.84 90 ILE A CA 1
ATOM 693 C C . ILE A 1 90 ? -10.153 -16.044 10.861 1.00 57.84 90 ILE A C 1
ATOM 695 O O . ILE A 1 90 ? -10.373 -16.370 9.699 1.00 57.84 90 ILE A O 1
ATOM 699 N N . SER A 1 91 ? -10.640 -16.746 11.890 1.00 57.41 91 SER A N 1
ATOM 700 C CA . SER A 1 91 ? -11.534 -17.904 11.757 1.00 57.41 91 SER A CA 1
ATOM 701 C C . SER A 1 91 ? -12.903 -17.582 11.151 1.00 57.41 91 SER A C 1
ATOM 703 O O . SER A 1 91 ? -13.500 -18.469 10.547 1.00 57.41 91 SER A O 1
ATOM 705 N N . GLU A 1 92 ? -13.391 -16.346 11.283 1.00 52.53 92 GLU A N 1
ATOM 706 C CA . GLU A 1 92 ? -14.672 -15.905 10.709 1.00 52.53 92 GLU A CA 1
ATOM 707 C C . GLU A 1 92 ? -14.523 -15.465 9.247 1.00 52.53 92 GLU A C 1
ATOM 709 O O . GLU A 1 92 ? -15.467 -15.564 8.471 1.00 52.53 92 GLU A O 1
ATOM 714 N N . VAL A 1 93 ? -13.321 -15.048 8.834 1.00 55.91 93 VAL A N 1
ATOM 715 C CA . VAL A 1 93 ? -12.990 -14.670 7.446 1.00 55.91 93 VAL A CA 1
ATOM 716 C C . VAL A 1 93 ? -12.638 -15.926 6.625 1.00 55.91 93 VAL A C 1
ATOM 718 O O . VAL A 1 93 ? -11.649 -15.972 5.893 1.00 55.91 93 VAL A O 1
ATOM 721 N N . ARG A 1 94 ? -13.413 -17.005 6.778 1.00 49.69 94 ARG A N 1
ATOM 722 C CA . ARG A 1 94 ? -13.225 -18.261 6.038 1.00 49.69 94 ARG A CA 1
ATOM 723 C C . ARG A 1 94 ? -14.145 -18.288 4.807 1.00 49.69 94 ARG A C 1
ATOM 725 O O . ARG A 1 94 ? -15.332 -18.544 4.930 1.00 49.69 94 ARG A O 1
ATOM 732 N N . SER A 1 95 ? -13.539 -18.008 3.648 1.00 49.50 95 SER A N 1
ATOM 733 C CA . SER A 1 95 ? -13.941 -18.290 2.250 1.00 49.50 95 SER A CA 1
ATOM 734 C C . SER A 1 95 ? -15.430 -18.168 1.846 1.00 49.50 95 SER A C 1
ATOM 736 O O . SER A 1 95 ? -16.199 -19.086 2.117 1.00 49.50 95 SER A O 1
ATOM 738 N N . PRO A 1 96 ? -15.817 -17.171 1.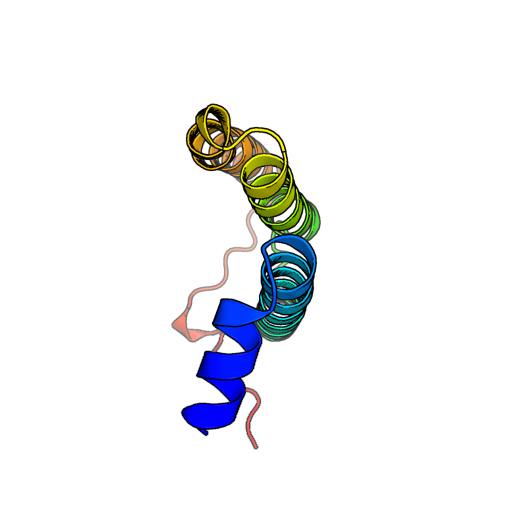023 1.00 50.75 96 PRO A N 1
ATOM 739 C CA . PRO A 1 96 ? -17.093 -17.186 0.299 1.00 50.75 96 PRO A CA 1
ATOM 740 C C . PRO A 1 96 ? -17.081 -18.070 -0.968 1.00 50.75 96 PRO A C 1
ATOM 742 O O . PRO A 1 96 ? -17.986 -17.957 -1.786 1.00 50.75 96 PRO A O 1
ATOM 745 N N . PHE A 1 97 ? -16.073 -18.930 -1.174 1.00 52.97 97 PHE A N 1
ATOM 746 C CA . PHE A 1 97 ? -16.033 -19.836 -2.327 1.00 52.97 97 PHE A CA 1
ATOM 747 C C . PHE A 1 97 ? -16.968 -21.033 -2.102 1.00 52.97 97 PHE A C 1
ATOM 749 O O . PHE A 1 97 ? -16.539 -22.094 -1.648 1.00 52.97 97 PHE A O 1
ATOM 756 N N . THR A 1 98 ? -18.239 -20.821 -2.434 1.00 40.75 98 THR A N 1
ATOM 757 C CA . THR A 1 98 ? -19.215 -21.846 -2.836 1.00 40.75 98 THR A CA 1
ATOM 758 C C . THR A 1 98 ? -19.818 -21.418 -4.160 1.00 40.75 98 THR A C 1
ATOM 760 O O . THR A 1 98 ? -20.038 -20.194 -4.315 1.00 40.75 98 THR A O 1
#